Protein AF-X1PJW4-F1 (afdb_monomer)

Solvent-accessi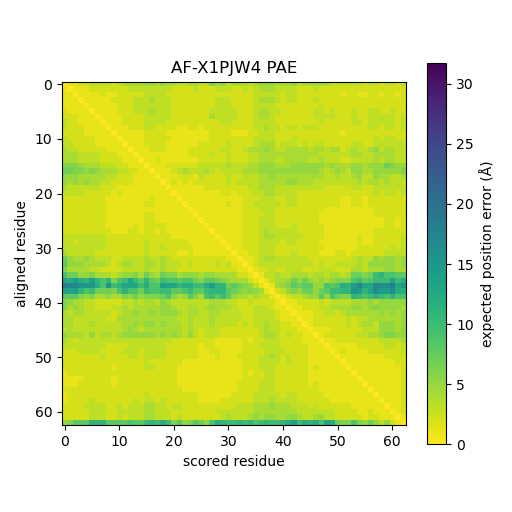ble surface area (backbone atoms only — not comparable to full-atom values): 4145 Å² total; per-residue (Å²): 140,87,88,86,84,89,70,93,70,76,57,69,58,68,39,76,97,71,76,38,29,44,50,58,44,32,45,74,33,78,64,32,69,58,47,58,90,44,79,69,37,86,76,72,94,67,66,70,32,36,69,62,22,49,54,45,72,76,39,98,73,84,132

Mean predicted aligned error: 2.82 Å

Structure (mmCIF, N/CA/C/O backbone):
data_AF-X1PJW4-F1
#
_entry.id   AF-X1PJW4-F1
#
loop_
_atom_site.group_PDB
_atom_site.id
_atom_site.type_symbol
_atom_site.label_atom_id
_atom_site.label_alt_id
_atom_site.label_comp_id
_atom_site.label_asym_id
_atom_site.label_entity_id
_atom_site.label_seq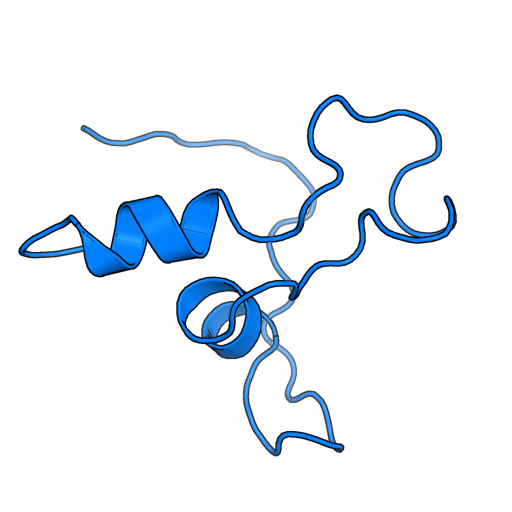_id
_atom_site.pdbx_PDB_ins_code
_atom_site.Cartn_x
_atom_site.Cartn_y
_atom_site.Cartn_z
_atom_site.occupancy
_atom_site.B_iso_or_equiv
_atom_site.auth_seq_id
_atom_site.auth_comp_id
_atom_site.auth_asym_id
_atom_site.auth_atom_id
_atom_site.pdbx_PDB_model_num
ATOM 1 N N . VAL A 1 1 ? -13.229 4.482 -7.282 1.00 96.12 1 VAL A N 1
ATOM 2 C CA . VAL A 1 1 ? -12.395 3.912 -8.368 1.00 96.12 1 VAL A CA 1
ATOM 3 C C . VAL A 1 1 ? -11.728 2.658 -7.831 1.00 96.12 1 VAL A C 1
ATOM 5 O O . VAL A 1 1 ? -11.355 2.674 -6.665 1.00 96.12 1 VAL A O 1
ATOM 8 N N . THR A 1 2 ? -11.602 1.601 -8.635 1.00 97.69 2 THR A N 1
ATOM 9 C CA . THR A 1 2 ? -10.962 0.339 -8.228 1.00 97.69 2 THR A CA 1
ATOM 10 C C . THR A 1 2 ? -9.887 -0.031 -9.243 1.00 97.69 2 THR A C 1
ATOM 12 O O . THR A 1 2 ? -10.137 0.037 -10.444 1.00 97.69 2 THR A O 1
ATOM 15 N N . VAL A 1 3 ? -8.701 -0.403 -8.757 1.00 97.69 3 VAL A N 1
ATOM 16 C CA . VAL A 1 3 ? -7.571 -0.876 -9.569 1.00 97.69 3 VAL A CA 1
ATOM 17 C C . VAL A 1 3 ? -7.242 -2.294 -9.119 1.00 97.69 3 VAL A C 1
ATOM 19 O O . VAL A 1 3 ? -7.085 -2.527 -7.924 1.00 97.69 3 VAL A O 1
ATOM 22 N N . VAL A 1 4 ? -7.166 -3.229 -10.065 1.00 98.06 4 VAL A N 1
ATOM 23 C CA . VAL A 1 4 ? -6.883 -4.646 -9.805 1.00 98.06 4 VAL A CA 1
ATOM 24 C C . VAL A 1 4 ? -5.672 -5.061 -10.630 1.00 98.06 4 VAL A C 1
ATOM 26 O O . VAL A 1 4 ? -5.598 -4.746 -11.817 1.00 98.06 4 VA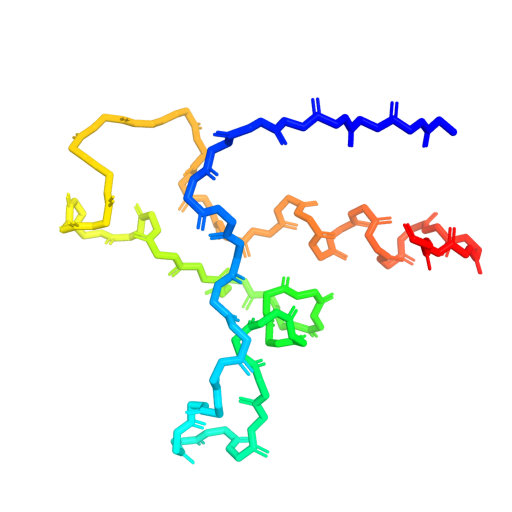L A O 1
ATOM 29 N N . ASP A 1 5 ? -4.740 -5.772 -10.002 1.00 98.12 5 ASP A N 1
ATOM 30 C CA . ASP A 1 5 ? -3.577 -6.368 -10.653 1.00 98.12 5 ASP A CA 1
ATOM 31 C C . ASP A 1 5 ? -3.402 -7.836 -10.237 1.00 98.12 5 ASP A C 1
ATOM 33 O O . ASP A 1 5 ? -3.993 -8.305 -9.264 1.00 98.12 5 ASP A O 1
ATOM 37 N N . ASN A 1 6 ? -2.605 -8.571 -11.009 1.00 98.12 6 ASN A N 1
ATOM 38 C CA . ASN A 1 6 ? -2.251 -9.972 -10.781 1.00 98.12 6 ASN A CA 1
ATOM 39 C C . ASN A 1 6 ? -0.753 -10.138 -10.465 1.00 98.12 6 ASN A C 1
ATOM 41 O O . ASN A 1 6 ? -0.143 -11.154 -10.806 1.00 98.12 6 ASN A O 1
ATOM 45 N N . GLY A 1 7 ? -0.136 -9.119 -9.862 1.00 96.94 7 GLY A N 1
ATOM 46 C CA . GLY A 1 7 ? 1.252 -9.163 -9.432 1.00 96.94 7 GLY A CA 1
ATOM 47 C C . GLY A 1 7 ? 1.457 -10.037 -8.192 1.00 96.94 7 GLY A C 1
ATOM 48 O O . GLY A 1 7 ? 0.584 -10.764 -7.731 1.00 96.94 7 GLY A O 1
ATOM 49 N N . ARG A 1 8 ? 2.645 -9.924 -7.590 1.00 96.50 8 ARG A N 1
ATOM 50 C CA . ARG A 1 8 ? 3.023 -10.688 -6.382 1.00 96.50 8 ARG A CA 1
ATOM 51 C C . ARG A 1 8 ? 2.157 -10.374 -5.150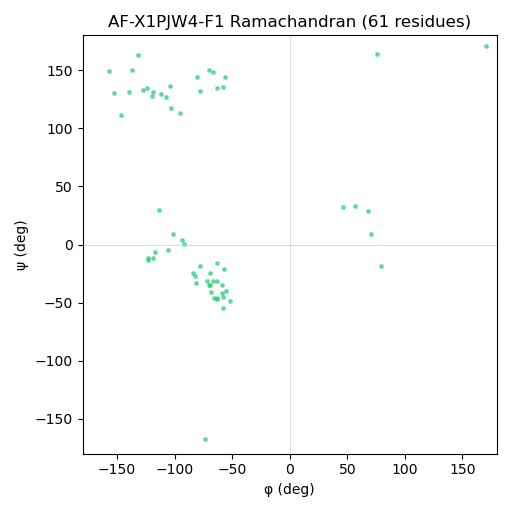 1.00 96.50 8 ARG A C 1
ATOM 53 O O . ARG A 1 8 ? 2.210 -11.116 -4.175 1.00 96.50 8 ARG A O 1
ATOM 60 N N . GLY A 1 9 ? 1.414 -9.268 -5.179 1.00 96.50 9 GLY A N 1
ATOM 61 C CA . GLY A 1 9 ? 0.674 -8.740 -4.039 1.00 96.50 9 GLY A CA 1
ATOM 62 C C . GLY A 1 9 ? 1.560 -8.034 -3.008 1.00 96.50 9 GLY A C 1
ATOM 63 O O . GLY A 1 9 ? 2.789 -8.157 -2.990 1.00 96.50 9 GLY A O 1
ATOM 64 N N . ILE A 1 10 ? 0.916 -7.262 -2.133 1.00 96.50 10 ILE A N 1
ATOM 65 C CA . ILE A 1 10 ? 1.577 -6.661 -0.972 1.00 96.50 10 ILE A CA 1
ATOM 66 C C . ILE A 1 10 ? 1.728 -7.747 0.107 1.00 96.50 10 ILE A C 1
ATOM 68 O O . ILE A 1 10 ? 0.746 -8.423 0.417 1.00 96.50 10 ILE A O 1
ATOM 72 N N . PRO A 1 11 ? 2.914 -7.926 0.720 1.00 95.94 11 PRO A N 1
ATOM 73 C CA . PRO A 1 11 ? 3.079 -8.906 1.788 1.00 95.94 11 PRO A CA 1
ATOM 74 C C . PRO A 1 11 ? 2.135 -8.656 2.977 1.00 95.94 11 PRO A C 1
ATOM 76 O O . PRO A 1 11 ? 2.010 -7.537 3.473 1.00 95.94 11 PRO A O 1
ATOM 79 N N . VAL A 1 12 ? 1.509 -9.721 3.481 1.00 97.56 12 VAL A N 1
ATOM 80 C CA . VAL A 1 12 ? 0.562 -9.662 4.617 1.00 97.56 12 VAL A CA 1
ATOM 81 C C . VAL A 1 12 ? 1.142 -10.199 5.927 1.00 97.56 12 VAL A C 1
ATOM 83 O O . VAL A 1 12 ? 0.515 -10.106 6.979 1.00 97.56 12 VAL A O 1
ATOM 86 N N . LYS A 1 13 ? 2.363 -10.747 5.892 1.00 96.88 13 LYS A N 1
ATOM 87 C CA . LYS A 1 13 ? 3.066 -11.198 7.100 1.00 96.88 13 LYS A CA 1
ATOM 88 C C . LYS A 1 13 ? 3.418 -10.006 7.994 1.00 96.88 13 LYS A C 1
ATOM 90 O O . LYS A 1 13 ? 3.689 -8.906 7.503 1.00 96.88 13 LYS A O 1
ATOM 95 N N . LYS A 1 14 ? 3.433 -10.242 9.311 1.00 97.31 14 LYS A N 1
ATOM 96 C CA . LYS A 1 14 ? 3.883 -9.251 10.293 1.00 97.31 14 LYS A CA 1
ATOM 97 C C . LYS A 1 14 ? 5.360 -8.930 10.085 1.00 97.31 14 LYS A C 1
ATOM 99 O O . LYS A 1 14 ? 6.180 -9.830 9.927 1.00 97.31 14 LYS A O 1
ATOM 104 N N . VAL A 1 15 ? 5.683 -7.643 10.117 1.00 96.19 15 VAL A N 1
ATOM 105 C CA . VAL A 1 15 ? 7.055 -7.141 10.144 1.00 96.19 15 VAL A CA 1
ATOM 106 C C . VAL A 1 15 ? 7.417 -6.885 11.602 1.00 96.19 15 VAL A C 1
ATOM 108 O O . VAL A 1 15 ? 6.844 -5.996 12.231 1.00 96.19 15 VAL A O 1
ATOM 111 N N . GLU A 1 16 ? 8.361 -7.661 12.130 1.00 95.50 16 GLU A N 1
ATOM 112 C CA . GLU A 1 16 ? 8.683 -7.736 13.562 1.00 95.50 16 GLU A CA 1
ATOM 113 C C . GLU A 1 16 ? 8.936 -6.365 14.202 1.00 95.50 16 GLU A C 1
ATOM 115 O O . GLU A 1 16 ? 8.262 -6.007 15.164 1.00 95.50 16 GLU A O 1
ATOM 120 N N . ARG A 1 17 ? 9.777 -5.526 13.577 1.00 94.31 17 ARG A N 1
ATOM 121 C CA . ARG A 1 17 ? 10.106 -4.169 14.064 1.00 94.31 17 ARG A CA 1
ATOM 122 C C . ARG A 1 17 ? 8.903 -3.236 14.267 1.00 94.31 17 ARG A C 1
ATOM 124 O O . ARG A 1 17 ? 9.029 -2.220 14.937 1.00 94.31 17 ARG A O 1
ATOM 131 N N . PHE A 1 18 ? 7.771 -3.524 13.627 1.00 94.88 18 PHE A N 1
ATOM 132 C CA . PHE A 1 18 ? 6.556 -2.710 13.703 1.00 94.88 18 PHE A CA 1
ATOM 133 C C . PHE A 1 18 ? 5.374 -3.460 14.321 1.00 94.88 18 PHE A C 1
ATOM 135 O O . PHE A 1 18 ? 4.325 -2.852 14.513 1.00 94.88 18 PHE A O 1
ATOM 142 N N . ASN A 1 19 ? 5.519 -4.765 14.583 1.00 95.75 19 ASN A N 1
ATOM 143 C CA . ASN A 1 19 ? 4.460 -5.671 15.035 1.00 95.75 19 ASN A CA 1
ATOM 144 C C . ASN A 1 19 ? 3.139 -5.544 14.242 1.00 95.75 19 ASN A C 1
ATOM 146 O O . ASN A 1 19 ? 2.043 -5.721 14.773 1.00 95.75 19 ASN A O 1
ATOM 150 N N . LYS A 1 20 ? 3.244 -5.223 12.950 1.00 97.31 20 LYS A N 1
ATOM 151 C CA . LYS A 1 20 ? 2.116 -4.960 12.049 1.00 97.31 20 LYS A CA 1
ATOM 152 C C . LYS A 1 20 ? 2.339 -5.637 10.697 1.00 97.31 20 LYS A C 1
ATOM 154 O O . LYS A 1 20 ? 3.497 -5.803 10.299 1.00 97.31 20 LYS A O 1
ATOM 159 N N . PRO A 1 21 ? 1.278 -6.046 9.980 1.00 97.88 21 PRO A N 1
ATOM 160 C CA . PRO A 1 21 ? 1.386 -6.526 8.603 1.00 97.88 21 PRO A CA 1
ATOM 161 C C . PRO A 1 21 ? 2.047 -5.494 7.683 1.00 97.88 21 PRO A C 1
ATOM 163 O O . PRO A 1 21 ? 1.796 -4.295 7.821 1.00 97.88 21 PRO A O 1
ATOM 166 N N . ALA A 1 22 ? 2.847 -5.936 6.705 1.00 96.69 22 ALA A N 1
ATOM 167 C CA . ALA A 1 22 ? 3.492 -5.002 5.770 1.00 96.69 22 ALA A CA 1
ATOM 168 C C . ALA A 1 22 ? 2.472 -4.149 4.992 1.00 96.69 22 ALA A C 1
ATOM 170 O O . ALA A 1 22 ? 2.722 -2.964 4.776 1.00 96.69 22 ALA A O 1
ATOM 171 N N . VAL A 1 23 ? 1.307 -4.719 4.659 1.00 97.38 23 VAL A N 1
ATOM 172 C CA . VAL A 1 23 ? 0.181 -3.994 4.049 1.00 97.38 23 VAL A CA 1
ATOM 173 C C . VAL A 1 23 ? -0.323 -2.826 4.904 1.00 97.38 23 VAL A C 1
ATOM 175 O O . VAL A 1 23 ? -0.534 -1.739 4.377 1.00 97.38 23 VAL A O 1
ATOM 178 N N . GLU A 1 24 ? -0.427 -2.990 6.224 1.00 97.81 24 GLU A N 1
ATOM 179 C CA . GLU A 1 24 ? -0.840 -1.901 7.117 1.00 97.81 24 GLU A CA 1
ATOM 180 C C . GLU A 1 24 ? 0.237 -0.814 7.178 1.00 97.81 24 GLU A C 1
ATOM 182 O O . GLU A 1 24 ? -0.060 0.379 7.141 1.00 97.81 24 GLU A O 1
ATOM 187 N N . ILE A 1 25 ? 1.507 -1.218 7.224 1.00 97.56 25 ILE A N 1
ATOM 188 C CA . ILE A 1 25 ? 2.633 -0.288 7.334 1.00 97.56 25 ILE A CA 1
ATOM 189 C C . ILE A 1 25 ? 2.715 0.623 6.104 1.00 97.56 25 ILE A C 1
ATOM 191 O O . ILE A 1 25 ? 2.852 1.832 6.266 1.00 97.56 25 ILE A O 1
ATOM 195 N N . VAL A 1 26 ? 2.604 0.081 4.885 1.00 97.00 26 VAL A N 1
ATOM 196 C CA . VAL A 1 26 ? 2.668 0.908 3.661 1.00 97.00 26 VAL A CA 1
ATOM 197 C C . VAL A 1 26 ? 1.452 1.824 3.495 1.00 97.00 26 VAL A C 1
ATOM 199 O O . VAL A 1 26 ? 1.562 2.859 2.843 1.00 97.00 26 VAL A O 1
ATOM 202 N N . LEU A 1 27 ? 0.310 1.474 4.097 1.00 98.00 27 LEU A N 1
ATOM 203 C CA . LEU A 1 27 ? -0.909 2.289 4.084 1.00 98.00 27 LEU A CA 1
ATOM 204 C C . LEU A 1 27 ? -0.910 3.406 5.132 1.00 98.00 27 LEU A C 1
ATOM 206 O O . LEU A 1 27 ? -1.592 4.411 4.937 1.00 98.00 27 LEU A O 1
ATOM 210 N N . THR A 1 28 ? -0.184 3.240 6.240 1.00 97.62 28 THR A N 1
ATOM 211 C CA . THR A 1 28 ? -0.306 4.121 7.418 1.00 97.62 28 THR A CA 1
ATOM 212 C C . THR A 1 28 ? 0.971 4.865 7.788 1.00 97.62 28 THR A C 1
ATOM 214 O O . THR A 1 28 ? 0.921 5.798 8.586 1.00 97.62 28 THR A O 1
ATOM 217 N N . LYS A 1 29 ? 2.121 4.501 7.211 1.00 96.88 29 LYS A N 1
ATOM 218 C CA . LYS A 1 29 ? 3.400 5.167 7.468 1.00 96.88 29 LYS A CA 1
ATOM 219 C C . LYS A 1 29 ? 3.959 5.781 6.189 1.00 96.88 29 LYS A C 1
ATOM 221 O O . LYS A 1 29 ? 4.043 5.126 5.153 1.00 96.88 29 LYS A O 1
ATOM 226 N N . LEU A 1 30 ? 4.373 7.044 6.270 1.00 96.81 30 LEU A N 1
ATOM 227 C CA . LEU A 1 30 ? 5.069 7.718 5.174 1.00 96.81 30 LEU A CA 1
ATOM 228 C C . LEU A 1 30 ? 6.482 7.148 4.998 1.00 96.81 30 LEU A C 1
ATOM 230 O O . LEU A 1 30 ? 7.103 6.691 5.959 1.00 96.81 30 LEU A O 1
ATOM 234 N N . HIS A 1 31 ? 6.979 7.182 3.761 1.00 94.75 31 HIS A N 1
ATOM 235 C CA . HIS A 1 31 ? 8.283 6.639 3.367 1.00 94.75 31 HIS A CA 1
ATOM 236 C C . HIS A 1 31 ? 8.459 5.148 3.698 1.00 94.75 31 HIS A C 1
ATOM 238 O O . HIS A 1 31 ? 9.558 4.679 3.991 1.00 94.75 31 HIS A O 1
ATOM 244 N N . ALA A 1 32 ? 7.371 4.379 3.627 1.00 94.56 32 ALA A N 1
ATOM 245 C CA . ALA A 1 32 ? 7.386 2.934 3.797 1.00 94.56 32 ALA A CA 1
ATOM 246 C C . ALA A 1 32 ? 7.167 2.228 2.451 1.00 94.56 32 ALA A C 1
ATOM 248 O O . ALA A 1 32 ? 6.203 2.488 1.734 1.00 94.56 32 ALA A O 1
ATOM 249 N N . GLY A 1 33 ? 8.065 1.308 2.098 1.00 91.69 33 GLY A N 1
ATOM 250 C CA . GLY A 1 33 ? 7.978 0.547 0.854 1.00 91.69 33 GLY A CA 1
ATOM 251 C C . GLY A 1 33 ? 9.235 -0.273 0.575 1.00 91.69 33 GLY A C 1
ATOM 252 O O . GLY A 1 33 ? 10.247 -0.124 1.249 1.00 91.69 33 GLY A O 1
ATOM 253 N N . ALA A 1 34 ? 9.165 -1.142 -0.433 1.00 89.62 34 ALA A N 1
ATOM 254 C CA . ALA A 1 34 ? 10.264 -2.024 -0.846 1.00 89.62 34 ALA A CA 1
ATOM 255 C C . ALA A 1 34 ? 11.016 -1.521 -2.097 1.00 89.62 34 ALA A C 1
ATOM 257 O O . ALA A 1 34 ? 11.800 -2.254 -2.688 1.00 89.62 34 ALA A O 1
ATOM 258 N N . LYS A 1 35 ? 10.732 -0.290 -2.544 1.00 90.19 35 LYS A N 1
ATOM 259 C CA . LYS A 1 35 ? 11.319 0.306 -3.761 1.00 90.19 35 LYS A CA 1
ATOM 260 C C . LYS A 1 35 ? 12.593 1.112 -3.483 1.00 90.19 35 LYS A C 1
ATOM 262 O O . LYS A 1 35 ? 13.189 1.654 -4.405 1.00 90.19 35 LYS A O 1
ATOM 267 N N . PHE A 1 36 ? 13.016 1.179 -2.224 1.00 87.06 36 PHE A N 1
ATOM 268 C CA . PHE A 1 36 ? 14.287 1.778 -1.835 1.00 87.06 36 PHE A CA 1
ATOM 269 C C . PHE A 1 36 ? 15.430 0.787 -2.073 1.00 87.06 36 PHE A C 1
ATOM 271 O O . PHE A 1 36 ? 15.258 -0.412 -1.866 1.00 87.06 36 PHE A O 1
ATOM 278 N N . GLY A 1 37 ? 16.597 1.284 -2.486 1.00 77.88 37 GLY A N 1
ATOM 279 C CA . GLY A 1 37 ? 17.829 0.488 -2.526 1.00 77.88 37 GLY A CA 1
ATOM 280 C C . GLY A 1 37 ? 17.904 -0.612 -3.596 1.00 77.88 37 GLY A C 1
ATOM 281 O O . GLY A 1 37 ? 18.835 -1.398 -3.556 1.00 77.88 37 GLY A O 1
ATOM 282 N N . GLY A 1 38 ? 16.963 -0.689 -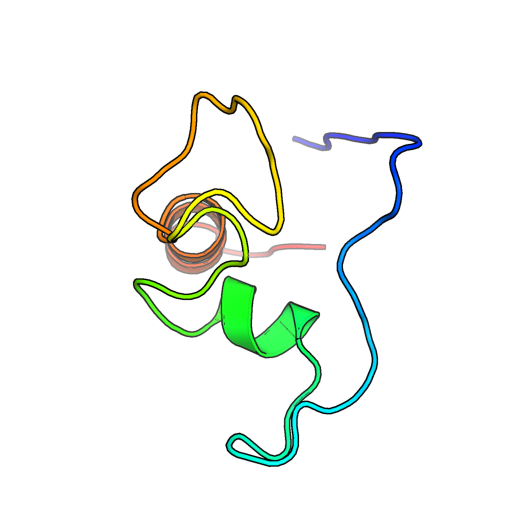4.546 1.00 74.19 38 GLY A N 1
ATOM 283 C CA . GLY A 1 38 ? 17.061 -1.547 -5.744 1.00 74.19 38 GLY A CA 1
ATOM 284 C C . GLY A 1 38 ? 16.738 -3.040 -5.564 1.00 74.19 38 GLY A C 1
ATOM 285 O O . GLY A 1 38 ? 16.389 -3.697 -6.542 1.00 74.19 38 GLY A O 1
ATOM 286 N N . GLU A 1 39 ? 16.760 -3.565 -4.338 1.00 79.62 39 GLU A N 1
ATOM 287 C CA . GLU A 1 39 ? 16.567 -5.0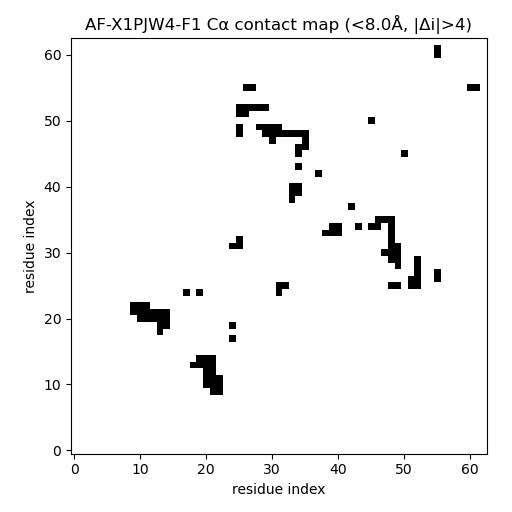01 -4.061 1.00 79.62 39 GLU A CA 1
ATOM 288 C C . GLU A 1 39 ? 15.132 -5.505 -4.321 1.00 79.62 39 GLU A C 1
ATOM 290 O O . GLU A 1 39 ? 14.924 -6.627 -4.779 1.00 79.62 39 GLU A O 1
ATOM 295 N N . GLY A 1 40 ? 14.101 -4.690 -4.061 1.00 81.56 40 GLY A N 1
ATOM 296 C CA . GLY A 1 40 ? 12.708 -5.118 -4.272 1.00 81.56 40 GLY A CA 1
ATOM 297 C C . GLY A 1 40 ? 12.230 -5.004 -5.724 1.00 81.56 40 GLY A C 1
ATOM 298 O O . GLY A 1 40 ? 11.405 -5.804 -6.189 1.0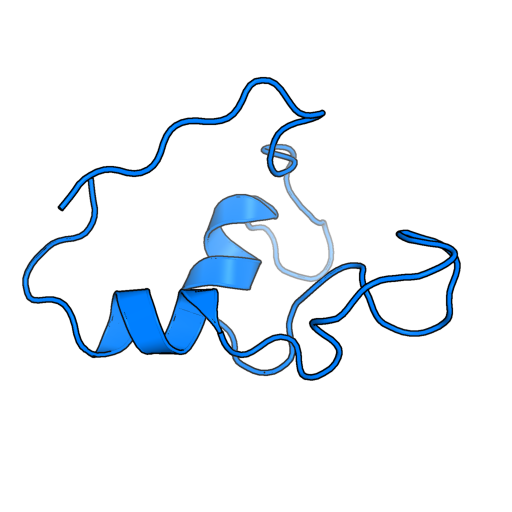0 81.56 40 GLY A O 1
ATOM 299 N N . TYR A 1 41 ? 12.736 -3.993 -6.434 1.00 90.19 41 TYR A N 1
ATOM 300 C CA . TYR A 1 41 ? 12.417 -3.691 -7.826 1.00 90.19 41 TYR A CA 1
ATOM 301 C C . TYR A 1 41 ? 13.652 -3.103 -8.510 1.00 90.19 41 TYR A C 1
ATOM 303 O O . TYR A 1 41 ? 14.019 -1.963 -8.231 1.00 90.19 41 TYR A O 1
ATOM 311 N N . LYS A 1 42 ? 14.238 -3.854 -9.453 1.00 90.88 42 LYS A N 1
ATOM 312 C CA . LYS A 1 42 ? 15.423 -3.424 -10.216 1.00 90.88 42 LYS A CA 1
ATOM 313 C C . LYS A 1 42 ? 15.209 -2.083 -10.930 1.00 90.88 42 LYS A C 1
ATOM 315 O O . LYS A 1 42 ? 16.109 -1.255 -10.971 1.00 90.88 42 LYS A O 1
ATOM 320 N N . VAL A 1 43 ? 14.015 -1.878 -11.491 1.00 91.62 43 VAL A N 1
ATOM 321 C CA . VAL A 1 43 ? 13.576 -0.620 -12.110 1.00 91.62 43 VAL A CA 1
ATOM 322 C C . VAL A 1 43 ? 12.121 -0.380 -11.718 1.00 91.62 43 VAL A C 1
ATOM 324 O O . VAL A 1 43 ? 11.292 -1.285 -11.827 1.00 91.62 43 VAL A O 1
ATOM 327 N N . SER A 1 44 ? 11.792 0.823 -11.246 1.00 92.06 44 SER A N 1
ATOM 328 C CA . SER A 1 44 ? 10.405 1.210 -10.969 1.00 92.06 44 SER A CA 1
ATOM 329 C C . SER A 1 44 ? 10.228 2.728 -10.990 1.00 92.06 44 SER A C 1
ATOM 331 O O . SER A 1 44 ? 11.146 3.456 -10.631 1.00 92.06 44 SER A O 1
ATOM 333 N N . GLY A 1 45 ? 9.039 3.206 -11.375 1.00 92.81 45 GLY A N 1
ATOM 334 C CA . GLY A 1 45 ? 8.747 4.646 -11.407 1.00 92.81 45 GLY A CA 1
ATOM 335 C C . GLY A 1 45 ? 8.454 5.277 -10.038 1.00 92.81 45 GLY A C 1
ATOM 336 O O . GLY A 1 45 ? 8.524 6.489 -9.891 1.00 92.81 45 GLY A O 1
ATOM 337 N N . GLY A 1 46 ? 8.114 4.478 -9.020 1.00 92.38 46 GLY A N 1
ATOM 338 C CA . GLY A 1 46 ? 7.786 4.990 -7.687 1.00 92.38 46 GLY A CA 1
ATOM 339 C C . GLY A 1 46 ? 8.938 4.793 -6.711 1.00 92.38 46 GLY A C 1
ATOM 340 O O . GLY A 1 46 ? 9.251 3.653 -6.399 1.00 92.38 46 GLY A O 1
ATOM 341 N N . LEU A 1 47 ? 9.514 5.869 -6.176 1.00 93.25 47 LEU A N 1
ATOM 342 C CA . LEU A 1 47 ? 10.700 5.779 -5.305 1.00 93.25 47 LEU A CA 1
ATOM 343 C C . LEU A 1 47 ? 10.512 6.400 -3.917 1.00 93.25 47 LEU A C 1
ATOM 345 O O . LEU A 1 47 ? 11.309 6.155 -3.024 1.00 93.25 47 LEU A O 1
ATOM 349 N N . HIS A 1 48 ? 9.448 7.177 -3.702 1.00 95.31 48 HIS A N 1
ATOM 350 C CA . HIS A 1 48 ? 9.292 7.946 -2.461 1.00 95.31 48 HIS A CA 1
ATOM 351 C C . HIS A 1 48 ? 8.690 7.151 -1.293 1.00 95.31 48 HIS A C 1
ATOM 353 O O . HIS A 1 48 ? 8.877 7.527 -0.140 1.00 95.31 48 HIS A O 1
ATOM 359 N N . GLY A 1 49 ? 7.931 6.082 -1.569 1.00 94.75 49 GLY A N 1
ATOM 360 C CA . GLY A 1 49 ? 7.234 5.307 -0.530 1.00 94.75 49 GLY A CA 1
ATOM 361 C C . GLY A 1 49 ? 6.084 6.055 0.160 1.00 94.75 49 GLY A C 1
ATOM 362 O O . GLY A 1 49 ? 5.814 5.805 1.329 1.00 94.75 49 GLY A O 1
ATOM 363 N N . VAL A 1 50 ? 5.433 6.995 -0.539 1.00 97.62 50 VAL A N 1
ATOM 364 C CA . VAL A 1 50 ? 4.303 7.791 -0.003 1.00 97.62 50 VAL A CA 1
ATOM 365 C C . VAL A 1 50 ? 3.017 7.695 -0.828 1.00 97.62 50 VAL A C 1
ATOM 367 O O . VAL A 1 50 ? 1.969 8.122 -0.374 1.00 97.62 50 VAL A O 1
ATOM 370 N N . GLY A 1 51 ? 3.064 7.138 -2.044 1.00 97.50 51 GLY A N 1
ATOM 371 C CA . GLY A 1 51 ? 1.930 7.205 -2.975 1.00 97.50 51 GLY A CA 1
ATOM 372 C C . GLY A 1 51 ? 0.635 6.608 -2.412 1.00 97.50 51 GLY A C 1
ATOM 373 O O . GLY A 1 51 ? -0.380 7.292 -2.346 1.00 97.50 51 GLY A O 1
ATOM 374 N N . ILE A 1 52 ? 0.671 5.348 -1.961 1.00 97.50 52 ILE A N 1
ATOM 375 C CA . ILE A 1 52 ? -0.532 4.665 -1.459 1.00 97.50 52 ILE A CA 1
ATOM 376 C C . ILE A 1 52 ? -0.996 5.198 -0.096 1.00 97.50 52 ILE A C 1
ATOM 378 O O . ILE A 1 52 ? -2.195 5.233 0.158 1.00 97.50 52 ILE A O 1
ATOM 382 N N . SER A 1 53 ? -0.081 5.663 0.759 1.00 98.00 53 SER A N 1
ATOM 383 C CA . SER A 1 53 ? -0.444 6.278 2.039 1.00 98.00 53 SER A CA 1
ATOM 384 C C . SER A 1 53 ? -1.103 7.643 1.849 1.00 98.00 53 SER A C 1
ATOM 386 O O . SER A 1 53 ? -2.049 7.945 2.567 1.00 98.00 53 SER A O 1
ATOM 388 N N . VAL A 1 54 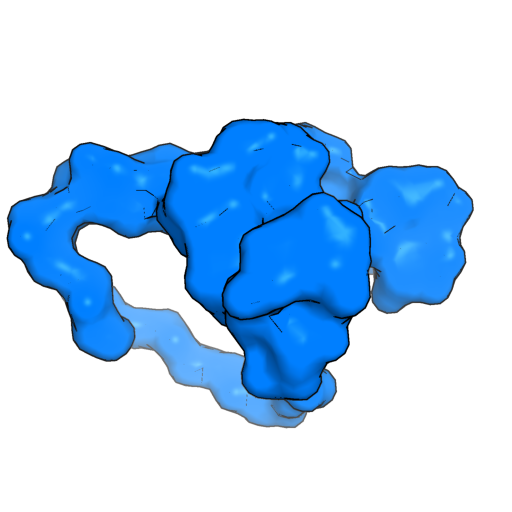? -0.701 8.426 0.840 1.00 98.50 54 VAL A N 1
ATOM 389 C CA . VAL A 1 54 ? -1.408 9.659 0.447 1.00 98.50 54 VAL A CA 1
ATOM 390 C C . VAL A 1 54 ? -2.801 9.346 -0.103 1.00 98.50 54 VAL A C 1
ATOM 392 O O . VAL A 1 54 ? -3.765 9.975 0.322 1.00 98.50 54 VAL A O 1
ATOM 395 N N . VAL A 1 55 ? -2.935 8.350 -0.991 1.00 98.44 55 VAL A N 1
ATOM 396 C CA . VAL A 1 55 ? -4.256 7.915 -1.490 1.00 98.44 55 VAL A CA 1
ATOM 397 C C . VAL A 1 55 ? -5.158 7.491 -0.331 1.00 98.44 55 VAL A C 1
ATOM 399 O O . VAL A 1 55 ? -6.308 7.913 -0.274 1.00 98.44 55 VAL A O 1
ATOM 402 N N . ASN A 1 56 ? -4.637 6.703 0.610 1.00 98.31 56 ASN A N 1
ATOM 403 C CA . ASN A 1 56 ? -5.381 6.269 1.788 1.00 98.31 56 ASN A CA 1
ATOM 404 C C . ASN A 1 56 ? -5.786 7.453 2.682 1.00 98.31 56 ASN A C 1
ATOM 406 O O . ASN A 1 56 ? -6.947 7.562 3.055 1.00 98.31 56 ASN A O 1
ATOM 410 N N . ALA A 1 57 ? -4.857 8.366 2.979 1.00 98.38 57 ALA A N 1
ATOM 411 C CA . ALA A 1 57 ? -5.105 9.508 3.859 1.00 98.38 57 ALA A CA 1
ATOM 412 C C . ALA A 1 57 ? -6.111 10.523 3.287 1.00 98.38 57 ALA A C 1
ATOM 414 O O . ALA A 1 57 ? -6.830 11.157 4.051 1.00 98.38 57 ALA A O 1
ATOM 415 N N . LEU A 1 58 ? -6.161 10.683 1.961 1.00 98.50 58 LEU A N 1
ATOM 416 C CA . LEU A 1 58 ? -7.067 11.619 1.281 1.00 98.50 58 LEU A CA 1
ATOM 417 C C . LEU A 1 58 ? -8.391 10.978 0.834 1.00 98.50 58 LEU A C 1
ATOM 419 O O . LEU A 1 58 ? -9.195 11.636 0.176 1.00 98.50 58 LEU A O 1
ATOM 423 N N . SER A 1 59 ? -8.624 9.706 1.165 1.00 98.44 59 SER A N 1
ATOM 424 C CA . SER A 1 59 ? -9.864 8.998 0.837 1.00 98.44 59 SER A CA 1
ATOM 425 C C . SER A 1 59 ? -10.754 8.864 2.069 1.00 98.44 59 SER A C 1
ATOM 427 O O . SER A 1 59 ? -10.291 8.442 3.122 1.00 98.44 59 SER A O 1
ATOM 429 N N . GLU A 1 60 ? -12.060 9.111 1.929 1.00 98.44 60 GLU A N 1
ATOM 430 C CA . GLU A 1 60 ? -13.031 8.832 3.004 1.00 98.44 60 GLU A CA 1
ATOM 431 C C . GLU A 1 60 ? -13.111 7.334 3.341 1.00 98.44 60 GLU A C 1
ATOM 433 O O . GLU A 1 60 ? -13.384 6.946 4.477 1.00 98.44 60 GLU A O 1
ATOM 438 N N . LYS A 1 61 ? -12.890 6.468 2.341 1.00 97.75 61 LYS A N 1
ATOM 439 C CA . LYS A 1 61 ? -12.862 5.015 2.509 1.00 97.75 61 LYS A CA 1
ATOM 440 C C . LYS A 1 61 ? -11.975 4.354 1.458 1.00 97.75 61 LYS A C 1
ATOM 442 O O . LYS A 1 61 ? -12.171 4.561 0.262 1.00 97.75 61 LYS A O 1
ATOM 447 N N . LEU A 1 62 ? -11.081 3.481 1.911 1.00 95.75 62 LEU A N 1
ATOM 448 C CA . LEU A 1 62 ? -10.299 2.567 1.080 1.00 95.75 62 LEU A CA 1
ATOM 449 C C . LEU A 1 62 ? -10.780 1.133 1.361 1.00 95.75 62 LEU A C 1
ATOM 451 O O . LEU A 1 62 ? -10.962 0.769 2.524 1.00 95.75 62 LEU A O 1
ATOM 455 N N . ARG A 1 63 ? -11.085 0.363 0.312 1.00 87.31 63 ARG A N 1
ATOM 456 C CA . ARG A 1 63 ? -11.621 -1.007 0.393 1.00 87.31 63 ARG A CA 1
ATOM 457 C C . ARG A 1 63 ? -10.739 -1.969 -0.377 1.00 87.31 63 ARG A C 1
ATOM 459 O O . ARG A 1 63 ? -10.218 -1.531 -1.426 1.00 87.31 63 ARG A O 1
#

Radius of gyration: 12.22 Å; Cα contacts (8 Å, |Δi|>4): 59; chains: 1; bounding box: 31×23×27 Å

Organism: NCBI:txid412755

Secondary structure (DSSP, 8-state):
------SS----SEEGGGTEEHHHHHHHSTT-SS-SSSSS-SS-S--SS-HHHHHHHT-S---

pLDDT: mean 94.64, std 5.12, range [74.19, 98.5]

Foldseek 3Di:
DDDDDDDPDQFQDQDVVVRGGLVVCLQADWQRDDQPPCPVPVDDPDRGSCVNNVVNVPDPDDD

InterPro domains:
  IPR003594 Histidine kinase/HSP90-like ATPase domain [PF02518] (1-61)
  IPR036890 Histidine kinase/HSP90-like ATPase superfamily [G3DSA:3.30.565.10] (1-63)
  IPR036890 Histidine kinase/HSP90-like ATPase superfamily [SSF55874] (1-62)

Sequence (63 aa):
VTVVDNGRGIPVKKVERFNKPAVEIVLTKLHAGAKFGGEGYKVSGGLHGVGISVVNALSEKLR

Nearest PDB structures (foldseek):
  1ei1-assembly1_B  TM=9.828E-01  e=4.185E-04  Escherichia coli
  1s16-assembly1_A  TM=9.885E-01  e=7.281E-04  Escherichia coli
  6rkw-assembly1_B  TM=9.828E-01  e=6.340E-04  Escherichia coli K-12
  4prv-assembly1_A-2  TM=9.925E-01  e=1.182E-03  Escheri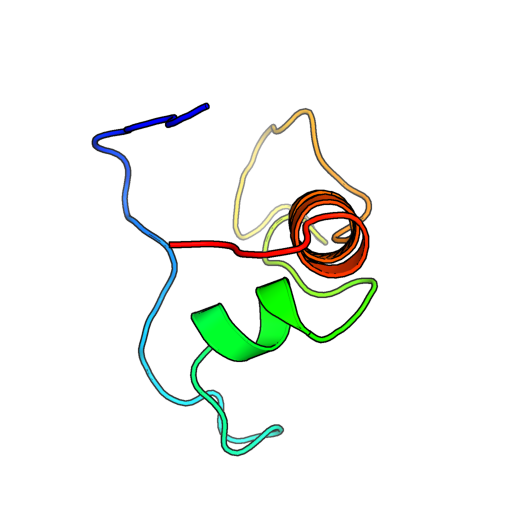chia coli
  4wub-assembly1_A  TM=9.889E-01  e=1.103E-03  Escherichia coli K-12